Protein AF-A0A2V9L897-F1 (afdb_monomer_lite)

Structure (mmCIF, N/CA/C/O backbone):
data_AF-A0A2V9L897-F1
#
_entry.id   AF-A0A2V9L897-F1
#
loop_
_atom_site.group_PDB
_atom_site.id
_atom_site.type_symbol
_atom_site.label_atom_id
_atom_site.label_alt_id
_atom_site.label_comp_id
_atom_site.label_asym_id
_atom_site.label_entity_id
_atom_site.label_seq_id
_atom_site.pdbx_PDB_ins_code
_atom_site.Cartn_x
_atom_site.Cartn_y
_atom_site.Cartn_z
_atom_site.occupancy
_atom_site.B_iso_or_equiv
_atom_site.auth_seq_id
_atom_site.auth_comp_id
_atom_site.auth_asym_id
_atom_site.auth_atom_id
_atom_site.pdbx_PDB_model_num
ATOM 1 N N . GLN A 1 1 ? -7.332 -9.921 -1.315 1.00 72.19 1 GLN A N 1
ATOM 2 C CA . GLN A 1 1 ? -5.861 -9.790 -1.173 1.00 72.19 1 GLN A CA 1
ATOM 3 C C . GLN A 1 1 ? -5.204 -10.018 -2.532 1.00 72.19 1 GLN A C 1
ATOM 5 O O . GLN A 1 1 ? -5.798 -10.712 -3.344 1.00 72.19 1 GLN A O 1
ATOM 10 N N . LEU A 1 2 ? -4.024 -9.434 -2.780 1.00 81.75 2 LEU A N 1
ATOM 11 C CA . LEU A 1 2 ? -3.319 -9.497 -4.074 1.00 81.75 2 LEU A CA 1
ATOM 12 C C . LEU A 1 2 ? -2.597 -10.838 -4.319 1.00 81.75 2 LEU A C 1
ATOM 14 O O . LEU A 1 2 ? -2.464 -11.263 -5.461 1.00 81.75 2 LEU A O 1
ATOM 18 N N . GLY A 1 3 ? -2.146 -11.516 -3.258 1.00 89.38 3 GLY A N 1
ATOM 19 C CA . GLY A 1 3 ? -1.243 -12.668 -3.370 1.00 89.38 3 GLY A CA 1
ATOM 20 C C . GLY A 1 3 ? 0.189 -12.256 -3.740 1.00 89.38 3 GLY A C 1
ATOM 21 O O . GLY A 1 3 ? 0.416 -11.151 -4.230 1.00 89.38 3 GLY A O 1
ATOM 22 N N . IL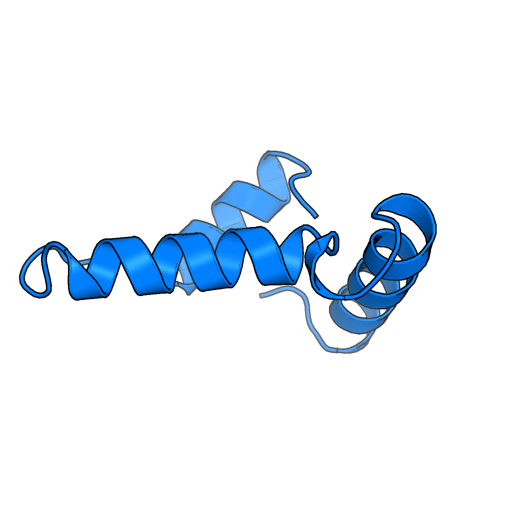E A 1 4 ? 1.163 -13.141 -3.492 1.00 92.25 4 ILE A N 1
ATOM 23 C CA . ILE A 1 4 ? 2.594 -12.831 -3.679 1.00 92.25 4 ILE A CA 1
ATOM 24 C C . ILE A 1 4 ? 2.919 -12.408 -5.123 1.00 92.25 4 ILE A C 1
ATOM 26 O O . ILE A 1 4 ? 3.518 -11.348 -5.281 1.00 92.25 4 ILE A O 1
ATOM 30 N N . PRO A 1 5 ? 2.503 -13.134 -6.182 1.00 94.06 5 PRO A N 1
ATOM 31 C CA . PRO A 1 5 ? 2.934 -12.801 -7.542 1.00 94.06 5 PRO A CA 1
ATOM 32 C C . PRO A 1 5 ? 2.477 -11.410 -7.987 1.00 94.06 5 PRO A C 1
ATOM 34 O O . PRO A 1 5 ? 3.276 -10.610 -8.470 1.00 94.06 5 PRO A O 1
ATOM 37 N N . ARG A 1 6 ? 1.195 -11.096 -7.765 1.00 89.88 6 ARG A N 1
ATOM 38 C CA . ARG A 1 6 ? 0.624 -9.804 -8.151 1.00 89.88 6 ARG A CA 1
ATOM 39 C C . ARG A 1 6 ? 1.157 -8.669 -7.285 1.00 89.88 6 ARG A C 1
ATOM 41 O O . ARG A 1 6 ? 1.373 -7.577 -7.797 1.00 89.88 6 ARG A O 1
ATOM 48 N N . PHE A 1 7 ? 1.384 -8.920 -5.995 1.00 90.81 7 PHE A N 1
ATOM 49 C CA . PHE A 1 7 ? 2.048 -7.958 -5.120 1.00 90.81 7 PHE A CA 1
ATOM 50 C C . PHE A 1 7 ? 3.439 -7.609 -5.656 1.00 90.81 7 PHE A C 1
ATOM 52 O O . PHE A 1 7 ? 3.718 -6.435 -5.866 1.00 90.81 7 PHE A O 1
ATOM 59 N N . SER A 1 8 ? 4.277 -8.609 -5.945 1.00 94.44 8 SER A N 1
ATOM 60 C CA . SER A 1 8 ? 5.637 -8.393 -6.449 1.00 94.44 8 SER A CA 1
ATOM 61 C C . SER A 1 8 ? 5.663 -7.638 -7.780 1.00 94.44 8 SER A C 1
ATOM 63 O O . SER A 1 8 ? 6.480 -6.738 -7.950 1.00 94.44 8 SER A O 1
ATOM 65 N N . GLU A 1 9 ? 4.755 -7.958 -8.706 1.00 94.25 9 GLU A N 1
ATOM 66 C CA . GLU A 1 9 ? 4.621 -7.247 -9.985 1.00 94.25 9 GLU A CA 1
ATOM 67 C C . GLU A 1 9 ? 4.320 -5.754 -9.781 1.00 94.25 9 GLU A C 1
ATOM 69 O O . GLU A 1 9 ? 5.027 -4.895 -10.312 1.00 94.25 9 GLU A O 1
ATOM 74 N N . LEU A 1 10 ? 3.288 -5.443 -8.990 1.00 92.69 10 LEU A N 1
ATOM 75 C CA . LEU A 1 10 ? 2.870 -4.066 -8.717 1.00 92.69 10 LEU A CA 1
ATOM 76 C C . LEU A 1 10 ? 3.950 -3.295 -7.955 1.00 92.69 10 LEU A C 1
ATOM 7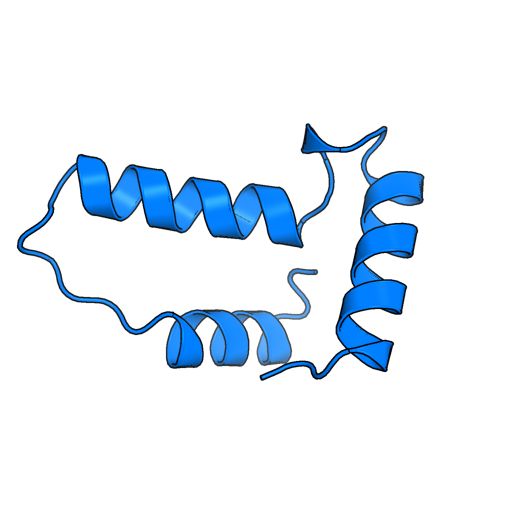8 O O . LEU A 1 10 ? 4.201 -2.132 -8.252 1.00 92.69 10 LEU A O 1
ATOM 82 N N . TYR A 1 11 ? 4.642 -3.963 -7.034 1.00 93.00 11 TYR A N 1
ATOM 83 C CA . TYR A 1 11 ? 5.739 -3.382 -6.273 1.00 93.00 11 TYR A CA 1
ATOM 84 C C . TYR A 1 11 ? 6.889 -2.922 -7.175 1.00 93.00 11 TYR A C 1
ATOM 86 O O . TYR A 1 11 ? 7.320 -1.772 -7.112 1.00 93.00 11 TYR A O 1
ATOM 94 N N . VAL A 1 12 ? 7.358 -3.805 -8.063 1.00 94.62 12 VAL A N 1
ATOM 95 C CA . VAL A 1 12 ? 8.444 -3.491 -9.003 1.00 94.62 12 VAL A CA 1
ATOM 96 C C . VAL A 1 12 ? 8.005 -2.416 -9.992 1.00 94.62 12 VAL A C 1
ATOM 98 O O . VAL A 1 12 ? 8.751 -1.469 -10.238 1.00 94.62 12 VAL A O 1
ATOM 101 N N . ARG A 1 13 ? 6.789 -2.524 -10.539 1.00 94.00 13 ARG A N 1
ATOM 102 C CA . ARG A 1 13 ? 6.261 -1.522 -11.471 1.00 94.00 13 ARG A CA 1
ATOM 103 C C . ARG A 1 13 ? 6.181 -0.147 -10.814 1.00 94.00 13 ARG A C 1
ATOM 105 O O . ARG A 1 13 ? 6.694 0.810 -11.385 1.00 94.00 13 ARG A O 1
ATOM 112 N N . GLY A 1 14 ? 5.602 -0.074 -9.617 1.00 93.44 14 GLY A N 1
ATOM 113 C CA . GLY A 1 14 ? 5.493 1.153 -8.836 1.00 93.44 14 GLY A CA 1
ATOM 114 C C . GLY A 1 14 ? 6.855 1.759 -8.513 1.00 93.44 14 GLY A C 1
ATOM 115 O O . GLY A 1 14 ? 7.014 2.969 -8.623 1.00 93.44 14 GLY A O 1
ATOM 116 N N . PHE A 1 15 ? 7.863 0.937 -8.207 1.00 93.94 15 PHE A N 1
ATOM 117 C CA . PHE A 1 15 ? 9.220 1.421 -7.943 1.00 93.94 15 PHE A CA 1
ATOM 118 C C . PHE A 1 15 ? 9.832 2.083 -9.184 1.00 93.94 15 PHE A C 1
ATOM 120 O O . PHE A 1 15 ? 10.395 3.175 -9.100 1.00 93.94 15 PHE A O 1
ATOM 127 N N . LEU A 1 16 ? 9.683 1.440 -10.348 1.00 94.31 16 LEU A N 1
ATOM 128 C CA . LEU A 1 16 ? 10.210 1.936 -11.619 1.00 94.31 16 LEU A CA 1
ATOM 129 C C . LEU A 1 16 ? 9.489 3.202 -12.100 1.00 94.31 16 LEU A C 1
ATOM 131 O O . LEU A 1 16 ? 10.140 4.108 -12.615 1.00 94.31 16 LEU A O 1
ATOM 135 N N . SER A 1 17 ? 8.163 3.282 -11.944 1.00 92.62 17 SER A N 1
ATOM 136 C CA . SER A 1 17 ? 7.379 4.439 -12.400 1.00 92.62 17 SER A CA 1
ATOM 137 C C . SER A 1 17 ? 7.319 5.587 -11.392 1.00 92.62 17 SER A C 1
ATOM 139 O O . SER A 1 17 ? 7.157 6.735 -11.792 1.00 92.62 17 SER A O 1
ATOM 141 N N . GLY A 1 18 ? 7.415 5.288 -10.097 1.00 87.44 18 GLY A N 1
ATOM 142 C CA . GLY A 1 18 ? 7.262 6.243 -8.997 1.00 87.44 18 GLY A CA 1
ATOM 143 C C . GLY A 1 18 ? 8.550 6.960 -8.590 1.00 87.44 18 GLY A C 1
ATOM 144 O O . GLY A 1 18 ? 8.502 7.854 -7.751 1.00 87.44 18 GLY A O 1
ATOM 145 N N . GLY A 1 19 ? 9.698 6.600 -9.174 1.00 89.94 19 GLY A N 1
ATOM 146 C CA . GLY A 1 19 ? 10.983 7.247 -8.883 1.00 89.94 19 GLY A CA 1
ATOM 147 C C . GLY A 1 19 ? 11.652 6.768 -7.590 1.00 89.94 19 GLY A C 1
ATOM 148 O O . GLY A 1 19 ? 12.430 7.514 -6.999 1.00 89.94 19 GLY A O 1
ATOM 149 N N . GLY A 1 20 ? 11.366 5.537 -7.154 1.00 90.38 20 GLY A N 1
ATOM 150 C CA . GLY A 1 20 ? 11.927 4.938 -5.942 1.00 90.38 20 GLY A CA 1
ATOM 151 C C . GLY A 1 20 ? 10.864 4.418 -4.974 1.00 90.38 20 GLY A C 1
ATOM 152 O O . GLY A 1 20 ? 9.681 4.358 -5.299 1.00 90.38 20 GLY A O 1
ATOM 153 N N . TYR A 1 21 ? 11.305 4.029 -3.774 1.00 89.75 21 TYR A N 1
ATOM 154 C CA . TYR A 1 21 ? 10.472 3.375 -2.756 1.00 89.75 21 TYR A CA 1
ATOM 155 C C . TYR A 1 21 ? 9.262 4.224 -2.341 1.00 89.75 21 TYR A C 1
ATOM 157 O O . TYR A 1 21 ? 8.129 3.753 -2.386 1.00 89.75 21 TYR A O 1
ATOM 165 N N . ASP A 1 22 ? 9.486 5.502 -2.025 1.00 90.81 22 ASP A N 1
ATOM 166 C CA . ASP A 1 22 ? 8.433 6.408 -1.542 1.00 90.81 22 ASP A CA 1
ATOM 167 C C . ASP A 1 22 ? 7.356 6.704 -2.600 1.00 90.81 22 ASP A C 1
ATOM 169 O O . ASP A 1 22 ? 6.269 7.179 -2.273 1.00 90.81 22 ASP A O 1
ATOM 173 N N . GLY A 1 23 ? 7.655 6.428 -3.874 1.00 92.00 23 GLY A N 1
ATOM 174 C CA . GLY A 1 23 ? 6.737 6.602 -4.995 1.00 92.00 23 GLY A CA 1
ATOM 175 C C . GLY A 1 23 ? 5.909 5.363 -5.328 1.00 92.00 23 GLY A C 1
ATOM 176 O O . GLY A 1 23 ? 5.024 5.450 -6.179 1.00 92.00 23 GLY A O 1
ATOM 177 N N . ILE A 1 24 ? 6.166 4.217 -4.686 1.00 95.38 24 ILE A N 1
ATOM 178 C CA . ILE A 1 24 ? 5.390 2.995 -4.914 1.00 95.38 24 ILE A CA 1
ATOM 179 C C . ILE A 1 24 ? 3.960 3.239 -4.414 1.00 95.38 24 ILE A C 1
ATOM 181 O O . ILE A 1 24 ? 3.767 3.484 -3.220 1.00 95.38 24 ILE A O 1
ATOM 185 N N . PRO A 1 25 ? 2.922 3.114 -5.258 1.00 94.06 25 PRO A N 1
ATOM 186 C CA . PRO A 1 25 ? 1.558 3.405 -4.822 1.00 94.06 25 PRO A CA 1
ATOM 187 C C . PRO A 1 25 ? 1.077 2.515 -3.662 1.00 94.06 25 PRO A C 1
ATOM 189 O O . PRO A 1 25 ? 0.330 2.977 -2.800 1.00 94.06 25 PRO A O 1
ATOM 192 N N . LEU A 1 26 ? 1.554 1.264 -3.576 1.00 92.81 26 LEU A N 1
ATOM 193 C CA . LEU A 1 26 ? 1.311 0.385 -2.423 1.00 92.81 26 LEU A CA 1
ATOM 194 C C . LEU A 1 26 ? 1.864 0.962 -1.107 1.00 92.81 26 LEU A C 1
ATOM 196 O O . LEU A 1 26 ? 1.165 0.913 -0.095 1.00 92.81 26 LEU A O 1
ATOM 200 N N . GLU A 1 27 ? 3.066 1.542 -1.125 1.00 95.00 27 GLU A N 1
ATOM 201 C CA . GLU A 1 27 ? 3.680 2.190 0.043 1.00 95.00 27 GLU A CA 1
ATOM 202 C C . GLU A 1 27 ? 2.914 3.466 0.408 1.00 95.00 27 GLU A C 1
ATOM 204 O O . GLU A 1 27 ? 2.498 3.643 1.553 1.00 95.00 27 GLU A O 1
ATOM 209 N N . VAL A 1 28 ? 2.625 4.322 -0.580 1.00 95.06 28 VAL A N 1
ATOM 210 C CA . VAL A 1 28 ? 1.858 5.567 -0.386 1.00 95.06 28 VAL A CA 1
ATOM 211 C C . VAL A 1 28 ? 0.507 5.290 0.274 1.00 95.06 28 VAL A C 1
ATOM 213 O O . VAL A 1 28 ? 0.115 5.972 1.228 1.00 95.06 28 VAL A O 1
ATOM 216 N N . ASN A 1 29 ? -0.203 4.273 -0.211 1.00 94.62 29 ASN A N 1
ATOM 217 C CA . ASN A 1 29 ? -1.489 3.867 0.335 1.00 94.62 29 ASN A CA 1
ATOM 218 C C . ASN A 1 29 ? -1.357 3.308 1.765 1.00 94.62 29 ASN A C 1
ATOM 220 O O . ASN A 1 29 ? -2.151 3.671 2.638 1.00 94.62 29 ASN A O 1
ATOM 224 N N . ALA A 1 30 ? -0.341 2.480 2.036 1.00 93.62 30 ALA A N 1
ATOM 225 C CA . ALA A 1 30 ? -0.085 1.924 3.366 1.00 93.62 30 ALA A CA 1
ATOM 226 C C . ALA A 1 30 ? 0.246 3.017 4.398 1.00 93.62 30 ALA A C 1
ATOM 228 O O . ALA A 1 30 ? -0.383 3.074 5.459 1.00 93.62 30 ALA A O 1
ATOM 229 N N . TYR A 1 31 ? 1.146 3.948 4.067 1.00 95.06 31 TYR A N 1
ATOM 230 C CA . TYR A 1 31 ? 1.433 5.114 4.910 1.00 95.06 31 TYR A CA 1
ATOM 231 C C . TYR A 1 31 ? 0.209 6.024 5.078 1.00 95.06 31 TYR A C 1
ATOM 233 O O . TYR A 1 31 ? 0.037 6.657 6.120 1.00 95.06 31 TYR A O 1
ATOM 241 N N . GLY A 1 32 ? -0.669 6.095 4.073 1.00 95.25 32 GLY A N 1
ATOM 242 C CA . GLY A 1 32 ? -1.963 6.769 4.169 1.00 95.25 32 GLY A CA 1
ATOM 243 C C . GLY A 1 32 ? -2.843 6.195 5.282 1.00 95.25 32 GLY A C 1
ATOM 244 O O . GLY A 1 32 ? -3.306 6.953 6.138 1.00 95.25 32 GLY A O 1
ATOM 245 N N . LEU A 1 33 ? -3.017 4.869 5.311 1.00 95.25 33 LEU A N 1
ATOM 246 C CA . LEU A 1 33 ? -3.773 4.183 6.365 1.00 95.25 33 LEU A CA 1
ATOM 247 C C . LEU A 1 33 ? -3.115 4.324 7.741 1.00 95.25 33 LEU A C 1
ATOM 249 O O . LEU A 1 33 ? -3.813 4.575 8.722 1.00 95.25 33 LEU A O 1
ATOM 253 N N . GLY A 1 34 ? -1.784 4.228 7.814 1.00 96.00 34 GLY A N 1
ATOM 254 C CA . GLY A 1 34 ? -1.036 4.454 9.055 1.00 96.00 34 GLY A CA 1
ATOM 255 C C . GLY A 1 34 ? -1.303 5.844 9.636 1.00 96.00 34 GLY A C 1
ATOM 256 O O . GLY A 1 34 ? -1.751 5.969 10.774 1.00 96.00 34 GLY A O 1
ATOM 257 N N . ARG A 1 35 ? -1.166 6.893 8.813 1.00 96.81 35 ARG A N 1
ATOM 258 C CA . ARG A 1 35 ? -1.468 8.274 9.226 1.00 96.81 35 ARG A CA 1
ATOM 259 C C . ARG A 1 35 ? -2.928 8.469 9.632 1.00 96.81 35 ARG A C 1
ATOM 261 O O . ARG A 1 35 ? -3.210 9.264 1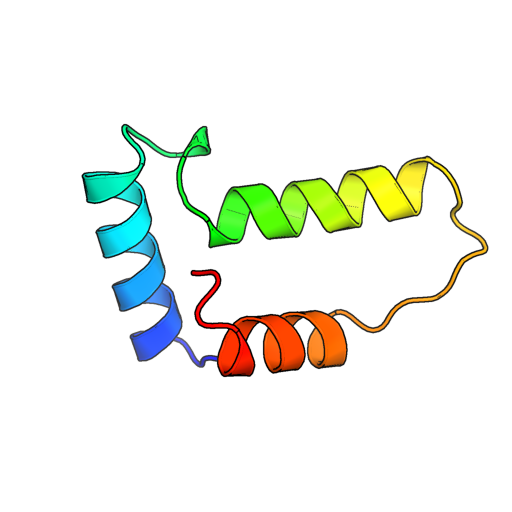0.527 1.00 96.81 35 ARG A O 1
ATOM 268 N N . GLN A 1 36 ? -3.870 7.793 8.974 1.00 95.81 36 GLN A N 1
ATOM 269 C CA . GLN A 1 36 ? -5.283 7.846 9.356 1.00 95.81 36 GLN A CA 1
ATOM 270 C C . GLN A 1 36 ? -5.503 7.231 10.743 1.00 95.81 36 GLN A C 1
ATOM 272 O O . GLN A 1 36 ? -6.174 7.845 11.574 1.00 95.81 36 GLN A O 1
ATOM 277 N N . PHE A 1 37 ? -4.909 6.064 11.000 1.00 96.25 37 PHE A N 1
ATOM 278 C CA . PHE A 1 37 ? -4.981 5.403 12.298 1.00 96.25 37 PHE A CA 1
ATOM 279 C C . PHE A 1 37 ? -4.375 6.268 13.406 1.00 96.25 37 PHE A C 1
ATOM 281 O O . PHE A 1 37 ? -5.017 6.490 14.425 1.00 96.25 37 PHE A O 1
ATOM 288 N N . GLU A 1 38 ? -3.181 6.819 13.189 1.00 97.38 38 GLU A N 1
ATOM 289 C CA . GLU A 1 38 ? -2.504 7.692 14.156 1.00 97.38 38 GLU A CA 1
ATOM 290 C C . GLU A 1 38 ? -3.328 8.941 14.492 1.00 97.38 38 GLU A C 1
ATOM 292 O O . GLU A 1 38 ? -3.405 9.347 15.652 1.00 97.38 38 GLU A O 1
ATOM 297 N N . ARG A 1 39 ? -3.983 9.542 13.489 1.00 9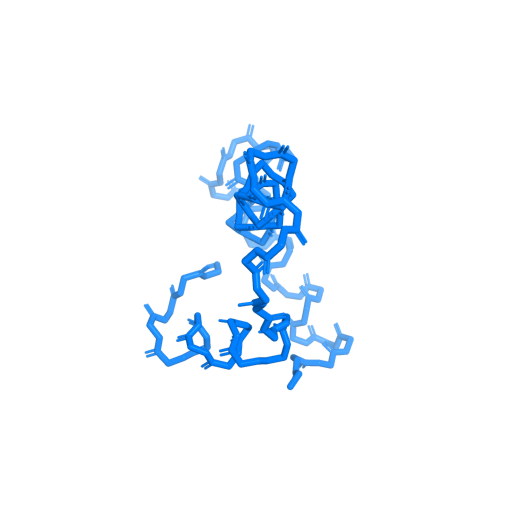7.44 39 ARG A N 1
ATOM 298 C CA . ARG A 1 39 ? -4.847 10.717 13.679 1.00 97.44 39 ARG A CA 1
ATOM 299 C C . ARG A 1 39 ? -6.114 10.399 14.464 1.00 97.44 39 ARG A C 1
ATOM 301 O O . ARG A 1 39 ? -6.572 11.245 15.229 1.00 97.44 39 ARG A O 1
ATOM 308 N N . ASN A 1 40 ? -6.713 9.229 14.250 1.00 96.50 40 ASN A N 1
ATOM 309 C CA . ASN A 1 40 ? -7.917 8.819 14.963 1.00 96.50 40 ASN A CA 1
ATOM 310 C C . ASN A 1 40 ? -7.966 7.297 15.181 1.00 96.50 40 ASN A C 1
ATOM 312 O O . ASN A 1 40 ? -8.655 6.593 14.439 1.00 96.50 40 ASN A O 1
ATOM 316 N N . PRO A 1 41 ? -7.336 6.784 16.253 1.00 94.50 41 PRO A N 1
ATOM 317 C CA . PRO A 1 41 ? -7.274 5.343 16.508 1.00 94.50 41 PRO A CA 1
ATOM 318 C C . PRO A 1 41 ? -8.637 4.689 16.773 1.00 94.50 41 PRO A C 1
ATOM 320 O O . PRO A 1 41 ? -8.768 3.469 16.712 1.00 94.50 41 PRO A O 1
ATOM 323 N N . ARG A 1 42 ? -9.666 5.487 17.099 1.00 96.88 42 ARG A N 1
ATOM 324 C CA . ARG A 1 42 ? -11.037 4.997 17.325 1.00 96.88 42 ARG A CA 1
ATOM 325 C C . ARG A 1 42 ? -11.813 4.813 16.025 1.00 96.88 42 ARG A C 1
ATOM 327 O O . ARG A 1 42 ? -12.830 4.123 16.027 1.00 96.88 42 ARG A O 1
ATOM 334 N N . GLN A 1 43 ? -11.366 5.431 14.933 1.00 95.00 43 GLN A N 1
ATOM 335 C CA . GLN A 1 43 ? -11.964 5.229 13.625 1.00 95.00 43 GLN A CA 1
ATOM 336 C C . GLN A 1 43 ? -11.505 3.883 13.070 1.00 95.00 43 GLN A C 1
ATOM 338 O O . GLN A 1 43 ? -10.354 3.708 12.678 1.00 95.00 43 GLN A O 1
ATOM 343 N N . GLN A 1 44 ? -12.428 2.929 13.037 1.00 94.06 44 GLN A N 1
ATOM 344 C CA . GLN A 1 44 ? -12.161 1.605 12.499 1.00 94.06 44 GLN A CA 1
ATOM 345 C C . GLN A 1 44 ? -12.126 1.644 10.969 1.00 94.06 44 GLN A C 1
ATOM 347 O O . GLN A 1 44 ? -12.935 2.318 10.329 1.00 94.06 44 GLN A O 1
ATOM 352 N N . PHE A 1 45 ? -11.200 0.888 10.393 1.00 94.81 45 PHE A N 1
ATOM 353 C CA . PHE A 1 45 ? -11.154 0.578 8.970 1.00 94.81 45 PHE A CA 1
ATOM 354 C C . PHE A 1 45 ? -10.657 -0.855 8.788 1.00 94.81 45 PHE A C 1
ATOM 356 O O . PHE A 1 45 ? -9.956 -1.406 9.637 1.00 94.81 45 PHE A O 1
ATOM 363 N N . SER A 1 46 ? -11.024 -1.459 7.665 1.00 94.62 46 SER A N 1
ATOM 364 C CA . SER A 1 46 ? -10.580 -2.793 7.280 1.00 94.62 46 SER A CA 1
ATOM 365 C C . SER A 1 46 ? -9.515 -2.660 6.204 1.00 94.62 46 SER A C 1
ATOM 367 O O . SER A 1 46 ? -9.793 -2.207 5.096 1.00 94.62 46 SER A O 1
ATOM 369 N N . VAL A 1 47 ? -8.287 -3.083 6.510 1.00 92.25 47 VAL A N 1
ATOM 370 C CA . VAL A 1 47 ? -7.192 -3.111 5.524 1.00 92.25 47 VAL A CA 1
ATOM 371 C C . VAL A 1 47 ? -7.580 -3.962 4.312 1.00 92.25 47 VAL A C 1
ATOM 373 O O . VAL A 1 47 ? -7.247 -3.624 3.181 1.00 92.25 47 VAL A O 1
ATOM 376 N N . ALA A 1 48 ? -8.314 -5.057 4.528 1.00 91.81 48 ALA A N 1
ATOM 377 C CA . ALA A 1 48 ? -8.760 -5.923 3.444 1.00 91.81 48 ALA A CA 1
ATOM 378 C C . ALA A 1 48 ? -9.740 -5.209 2.499 1.00 91.81 48 ALA A C 1
ATOM 380 O O . ALA A 1 48 ? -9.596 -5.339 1.281 1.00 91.81 48 ALA A O 1
ATOM 381 N N . ASP A 1 49 ? -10.683 -4.437 3.044 1.00 94.25 49 ASP A N 1
ATOM 382 C CA . ASP A 1 49 ? -11.667 -3.694 2.248 1.00 94.25 49 ASP A CA 1
ATOM 383 C C . ASP A 1 49 ? -11.020 -2.527 1.503 1.00 94.25 49 ASP A C 1
ATOM 385 O O . ASP A 1 49 ? -11.338 -2.284 0.339 1.00 94.25 49 ASP A O 1
ATOM 389 N N . GLU A 1 50 ? -10.057 -1.861 2.139 1.00 93.94 50 GLU A N 1
ATOM 390 C CA . GLU A 1 50 ? -9.247 -0.805 1.536 1.00 93.94 50 GLU A CA 1
ATOM 391 C C . GLU A 1 50 ? -8.423 -1.325 0.359 1.00 93.94 50 GLU A C 1
ATOM 393 O O . GLU A 1 50 ? -8.517 -0.798 -0.750 1.00 93.94 50 GLU A O 1
ATOM 398 N N . VAL A 1 51 ? -7.711 -2.439 0.544 1.00 90.38 51 VAL A N 1
ATOM 399 C CA . VAL A 1 51 ? -6.974 -3.094 -0.543 1.00 90.38 51 VAL A CA 1
ATOM 400 C C . VAL A 1 51 ? -7.928 -3.543 -1.651 1.00 90.38 51 VAL A C 1
ATOM 402 O O . VAL A 1 51 ? -7.634 -3.335 -2.824 1.00 90.38 51 VAL A O 1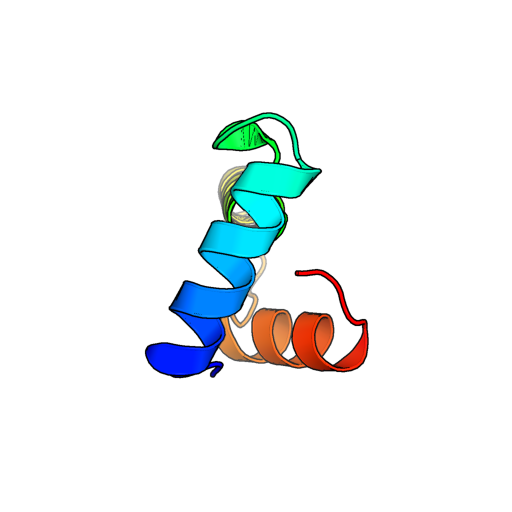
ATOM 405 N N . ALA A 1 52 ? -9.085 -4.125 -1.321 1.00 90.44 52 ALA A N 1
ATOM 406 C CA . ALA A 1 52 ? -10.072 -4.524 -2.325 1.00 90.44 52 ALA A CA 1
ATOM 407 C C . ALA A 1 52 ? -10.642 -3.321 -3.096 1.00 90.44 52 ALA A C 1
ATOM 409 O O . ALA A 1 52 ? -10.917 -3.430 -4.292 1.00 90.44 52 ALA A O 1
ATOM 410 N N . ARG A 1 53 ? -10.812 -2.173 -2.432 1.00 92.31 53 ARG A N 1
ATOM 411 C CA . ARG A 1 53 ? -11.204 -0.914 -3.069 1.00 92.31 53 ARG A CA 1
ATOM 412 C C . ARG A 1 53 ? -10.128 -0.423 -4.023 1.00 92.31 53 ARG A C 1
ATOM 414 O O . ARG A 1 53 ? -10.446 -0.186 -5.182 1.00 92.31 53 ARG A O 1
ATOM 421 N N . TRP A 1 54 ? -8.874 -0.350 -3.583 1.00 92.00 54 TRP A N 1
ATOM 422 C CA . TRP A 1 54 ? -7.772 0.038 -4.461 1.00 92.00 54 TRP A CA 1
ATOM 423 C C . TRP A 1 54 ? -7.687 -0.893 -5.665 1.00 92.00 54 TRP A C 1
ATOM 425 O O . TRP A 1 54 ? -7.466 -0.390 -6.759 1.00 92.00 54 TRP A O 1
ATOM 435 N N . VAL A 1 55 ? -7.947 -2.205 -5.479 1.00 87.38 55 VAL A N 1
ATOM 436 C CA . VAL A 1 55 ? -8.000 -3.223 -6.554 1.00 87.38 55 VAL A CA 1
ATOM 437 C C . VAL A 1 55 ? -8.950 -2.809 -7.671 1.00 87.38 55 VAL A C 1
ATOM 439 O O . VAL A 1 55 ? -8.594 -2.878 -8.843 1.00 87.38 55 VAL A O 1
ATOM 442 N N . ARG A 1 56 ? -10.140 -2.337 -7.301 1.00 89.81 56 ARG A N 1
ATOM 443 C CA . ARG A 1 56 ? -11.157 -1.879 -8.254 1.00 89.81 56 ARG A CA 1
ATOM 444 C C . ARG A 1 56 ? -10.842 -0.514 -8.869 1.00 89.81 56 ARG A C 1
ATOM 446 O O . ARG A 1 56 ? -11.278 -0.256 -9.980 1.00 89.81 56 ARG A O 1
ATOM 453 N N . GLU A 1 57 ? -10.132 0.345 -8.143 1.00 92.62 57 GLU A N 1
ATOM 454 C CA . GLU A 1 57 ? -9.783 1.712 -8.565 1.00 92.62 57 GLU A CA 1
ATOM 455 C C . GLU A 1 57 ? -8.446 1.796 -9.326 1.00 92.62 57 GLU A C 1
ATOM 457 O O . GLU A 1 57 ? -8.039 2.888 -9.705 1.00 92.62 57 GLU A O 1
ATOM 462 N N . GLU A 1 58 ? -7.746 0.674 -9.515 1.00 88.25 58 GLU A N 1
ATOM 463 C CA . GLU A 1 58 ? -6.416 0.609 -10.141 1.00 88.25 58 GLU A CA 1
ATOM 464 C C . GLU A 1 58 ? -5.354 1.506 -9.472 1.00 88.25 58 GLU A C 1
ATOM 466 O O . GLU A 1 58 ? -4.495 2.091 -10.126 1.00 88.25 58 GLU A O 1
ATOM 471 N N . ARG A 1 59 ? -5.387 1.607 -8.137 1.00 86.69 59 ARG A N 1
ATOM 472 C CA . ARG A 1 59 ? -4.498 2.487 -7.351 1.00 86.69 59 ARG A CA 1
ATOM 473 C C . ARG A 1 59 ? -3.224 1.794 -6.838 1.00 86.69 59 ARG A C 1
ATOM 475 O O . ARG A 1 59 ? -2.891 1.956 -5.662 1.00 86.69 59 ARG A O 1
ATOM 482 N N . PHE A 1 60 ? -2.527 1.027 -7.682 1.00 81.31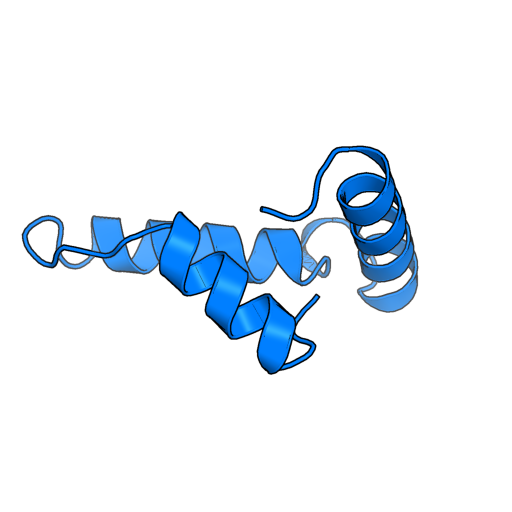 60 PHE A N 1
ATOM 483 C CA . PHE A 1 60 ? -1.231 0.378 -7.370 1.00 81.31 60 PHE A CA 1
ATOM 484 C C . PHE A 1 60 ? -0.157 0.651 -8.418 1.00 81.31 60 PHE A C 1
ATOM 486 O O . PHE A 1 60 ? -0.519 0.939 -9.579 1.00 81.31 60 PHE A O 1
#

Radius of gyration: 12.22 Å; chains: 1; bounding box: 24×24×30 Å

Foldseek 3Di:
DQDDVSVVVLQVVQQVVQVHDCRRLVNVLVVVVVVVCVVPVPDDDDPVVSVVVCVVVVRD

Sequence (60 aa):
QLGIPRFSELYVRGFLSGGGYDGIPLEVNAYGLGRQFERNPRQQFSVADEVARWVREERF

Secondary structure (DSSP, 8-state):
--HHHHHHHHHHHHHHHHTSGGG-HHHHHHHHHHHHHHH-TTS---HHHHHHHHHHHT--

pLDDT: mean 92.39, std 4.19, range [72.19, 97.44]